Protein AF-A0A0D3JCF5-F1 (afdb_monomer)

Mean predicted aligned error: 10.72 Å

Sequence (135 aa):
MGGGGAAALLFKGLPAAAALPPPPSPPLLPDMVQLGCDFEVDTCVWTDPTPDGYSWTRTRGSTPTAYTGPSGDHTTGSGYYVYTEAEPWTFYRLKSPPFSLQQDATLSFFYHMYEGGSANSMGTLSVEAHEDGSG

Organism: Emiliania huxleyi (strain CCMP1516) (NCBI:txid280463)

Radius of gyration: 17.23 Å; Cα contacts (8 Å, |Δi|>4): 220; chains: 1; bounding box: 39×43×49 Å

Nearest PDB structures (foldseek):
  8h3u-assembly1_A  TM=7.959E-01  e=7.257E-01  Homo sapiens

pLDDT: mean 75.66, std 15.6, range [35.72, 92.94]

Secondary structure (DSSP, 8-state):
----EEEEEEE-PPP----PPPPPPPP--TT--------SSS-TT-B---TTS---EEEESS-SSTT-S-SS-TTTSSSEEEEEEE-TT-----BPPP---SS-----EEEEEE-SS-TT-----------S---

Structure (mmCIF, N/CA/C/O backbone):
data_AF-A0A0D3JCF5-F1
#
_entry.id   AF-A0A0D3JCF5-F1
#
loop_
_atom_site.group_PDB
_atom_site.id
_atom_site.type_symbol
_atom_site.label_atom_id
_atom_site.label_alt_id
_atom_site.label_comp_id
_atom_site.label_asym_id
_atom_site.label_entity_id
_atom_site.label_seq_id
_atom_site.pdbx_PDB_ins_code
_atom_site.Cartn_x
_atom_site.Cartn_y
_atom_site.Cartn_z
_atom_site.occupancy
_atom_site.B_iso_or_equiv
_atom_site.auth_seq_id
_atom_site.auth_comp_id
_atom_site.auth_asym_id
_atom_site.auth_atom_id
_atom_site.pdbx_PDB_model_num
ATOM 1 N N . MET A 1 1 ? 13.314 0.478 -22.802 1.00 40.00 1 MET A N 1
ATOM 2 C CA . MET A 1 1 ? 12.706 -0.271 -21.686 1.00 40.00 1 MET A CA 1
ATOM 3 C C . MET A 1 1 ? 12.707 0.677 -20.503 1.00 40.00 1 MET A C 1
ATOM 5 O O . MET A 1 1 ? 13.765 0.894 -19.932 1.00 40.00 1 MET A O 1
ATOM 9 N N . GLY A 1 2 ? 11.596 1.382 -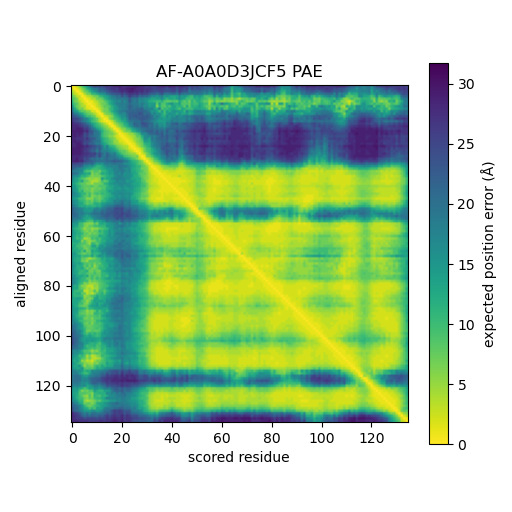20.277 1.00 43.19 2 GLY A N 1
ATOM 10 C CA . GLY A 1 2 ? 11.461 2.294 -19.139 1.00 43.19 2 GLY A CA 1
ATOM 11 C C . GLY A 1 2 ? 11.109 1.466 -17.913 1.00 43.19 2 GLY A C 1
ATOM 12 O O . GLY A 1 2 ? 10.095 0.778 -17.937 1.00 43.19 2 GLY A O 1
ATOM 13 N N . GLY A 1 3 ? 11.988 1.441 -16.916 1.00 46.78 3 GLY A N 1
ATOM 14 C CA . GLY A 1 3 ? 11.704 0.804 -15.635 1.00 46.78 3 GLY A CA 1
ATOM 15 C C . GLY A 1 3 ? 10.996 1.810 -14.741 1.00 46.78 3 GLY A C 1
ATOM 16 O O . GLY A 1 3 ? 11.632 2.774 -14.319 1.00 46.78 3 GLY A O 1
ATOM 17 N N . GLY A 1 4 ? 9.702 1.606 -14.494 1.00 54.84 4 GLY A N 1
ATOM 18 C CA . GLY A 1 4 ? 9.016 2.225 -13.359 1.00 54.84 4 GLY A CA 1
ATOM 19 C C . GLY A 1 4 ? 9.570 1.660 -12.049 1.00 54.84 4 GLY A C 1
ATOM 20 O O . GLY A 1 4 ? 10.225 0.621 -12.054 1.00 54.84 4 GLY A O 1
ATOM 21 N N . GLY A 1 5 ? 9.385 2.361 -10.935 1.00 59.47 5 GLY A N 1
ATOM 22 C CA . GLY A 1 5 ? 9.648 1.804 -9.602 1.00 59.47 5 GLY A CA 1
ATOM 23 C C . GLY A 1 5 ? 8.418 1.060 -9.076 1.00 59.47 5 GLY A C 1
ATOM 24 O O . GLY A 1 5 ? 7.354 1.200 -9.653 1.00 59.47 5 GLY A O 1
ATOM 25 N N . ALA A 1 6 ? 8.510 0.332 -7.962 1.00 63.53 6 ALA A N 1
ATOM 26 C CA . ALA A 1 6 ? 7.322 -0.194 -7.275 1.00 63.53 6 ALA A CA 1
ATOM 27 C C . ALA A 1 6 ? 7.319 0.179 -5.787 1.00 63.53 6 ALA A C 1
ATOM 29 O O . ALA A 1 6 ? 8.365 0.158 -5.124 1.00 63.53 6 ALA A O 1
ATOM 30 N N . ALA A 1 7 ? 6.132 0.496 -5.271 1.00 67.75 7 ALA A N 1
ATOM 31 C CA . ALA A 1 7 ? 5.879 0.768 -3.863 1.00 67.75 7 ALA A CA 1
ATOM 32 C C . ALA A 1 7 ? 4.931 -0.296 -3.301 1.00 67.75 7 ALA A C 1
ATOM 34 O O . ALA A 1 7 ? 3.888 -0.582 -3.882 1.00 67.75 7 ALA A O 1
ATOM 35 N N . ALA A 1 8 ? 5.288 -0.882 -2.163 1.00 60.53 8 ALA A N 1
ATOM 36 C CA . ALA A 1 8 ? 4.496 -1.886 -1.470 1.00 60.53 8 ALA A CA 1
ATOM 37 C C . ALA A 1 8 ? 4.191 -1.438 -0.040 1.00 60.53 8 ALA A C 1
ATOM 39 O O . ALA A 1 8 ? 5.077 -0.953 0.671 1.00 60.53 8 ALA A O 1
ATOM 40 N N . LEU A 1 9 ? 2.945 -1.648 0.386 1.00 66.44 9 LEU A N 1
ATOM 41 C CA . LEU A 1 9 ? 2.523 -1.550 1.779 1.00 66.44 9 LEU A CA 1
ATOM 42 C C . LEU A 1 9 ? 2.361 -2.960 2.337 1.00 66.44 9 LEU A C 1
ATOM 44 O O . LEU A 1 9 ? 1.763 -3.846 1.729 1.00 66.44 9 LEU A O 1
ATOM 48 N N . LEU A 1 10 ? 2.917 -3.158 3.517 1.00 60.88 10 LEU A N 1
ATOM 49 C CA . LEU A 1 10 ? 3.099 -4.448 4.159 1.00 60.88 10 LEU A CA 1
ATOM 50 C C . LEU A 1 10 ? 2.557 -4.299 5.576 1.00 60.88 10 LEU A C 1
ATOM 52 O O . LEU A 1 10 ? 3.269 -3.923 6.499 1.00 60.88 10 LEU A O 1
ATOM 56 N N . PHE A 1 11 ? 1.265 -4.497 5.775 1.00 59.84 11 PHE A N 1
ATOM 57 C CA . PHE A 1 11 ? 0.683 -4.268 7.090 1.00 59.84 11 PHE A CA 1
ATOM 58 C C . PHE A 1 11 ? 1.089 -5.389 8.054 1.00 59.84 11 PHE A C 1
ATOM 60 O O . PHE A 1 11 ? 1.262 -6.547 7.671 1.00 59.84 11 PHE A O 1
ATOM 67 N N . LYS A 1 12 ? 1.306 -5.031 9.325 1.00 46.66 12 LYS A N 1
ATOM 68 C CA . LYS A 1 12 ? 1.562 -6.027 10.365 1.00 46.66 12 LYS A CA 1
ATOM 69 C C . LYS A 1 12 ? 0.270 -6.794 10.614 1.00 46.66 12 LYS A C 1
ATOM 71 O O . LYS A 1 12 ? -0.627 -6.287 11.286 1.00 46.66 12 LYS A O 1
ATOM 76 N N . GLY A 1 13 ? 0.221 -8.034 10.142 1.00 42.22 13 GLY A N 1
ATOM 77 C CA . GLY A 1 13 ? -0.626 -9.038 10.763 1.00 42.22 13 GLY A CA 1
ATOM 78 C C . GLY A 1 13 ? -0.288 -9.111 12.243 1.00 42.22 13 GLY A C 1
ATOM 79 O O . GLY A 1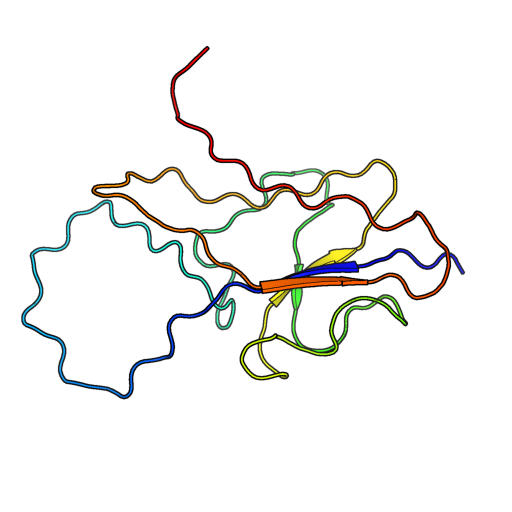 13 ? 0.885 -9.229 12.614 1.00 42.22 13 GLY A O 1
ATOM 80 N N . LEU A 1 14 ? -1.299 -9.017 13.105 1.00 48.97 14 LEU A N 1
ATOM 81 C CA . LEU A 1 14 ? -1.134 -9.516 14.466 1.00 48.97 14 LEU A CA 1
ATOM 82 C C . LEU A 1 14 ? -0.675 -10.974 14.325 1.00 48.97 14 LEU A C 1
ATOM 84 O O . LEU A 1 14 ? -1.283 -11.700 13.535 1.00 48.97 14 LEU A O 1
ATOM 88 N N . PRO A 1 15 ? 0.399 -11.408 15.012 1.00 43.66 15 PRO A N 1
ATOM 89 C CA . PRO A 1 15 ? 0.820 -12.797 14.928 1.00 43.66 15 PRO A CA 1
ATOM 90 C C . PRO A 1 15 ? -0.397 -13.656 15.246 1.00 43.66 15 PRO A C 1
ATOM 92 O O . PRO A 1 15 ? -1.069 -13.395 16.247 1.00 43.66 15 PRO A O 1
ATOM 95 N N . ALA A 1 16 ? -0.694 -14.634 14.386 1.00 45.62 16 ALA A N 1
ATOM 96 C CA . ALA A 1 16 ? -1.714 -15.629 14.663 1.00 45.62 16 ALA A CA 1
ATOM 97 C C . ALA A 1 16 ? -1.370 -16.239 16.023 1.00 45.62 16 ALA A C 1
ATOM 99 O O . ALA A 1 16 ? -0.415 -17.009 16.151 1.00 45.62 16 ALA A O 1
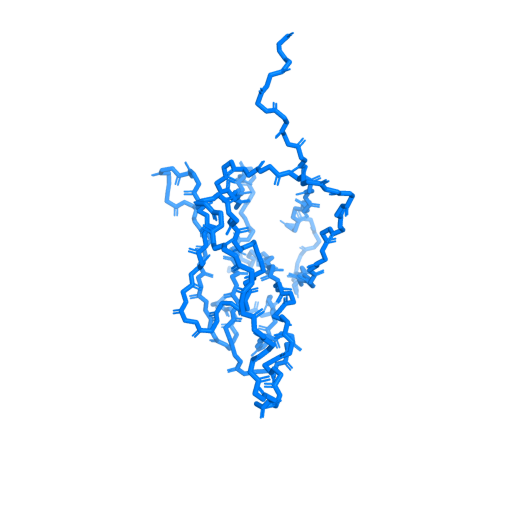ATOM 100 N N . ALA A 1 17 ? -2.065 -15.787 17.068 1.00 50.25 17 ALA A N 1
ATOM 101 C CA . ALA A 1 17 ? -1.788 -16.218 18.417 1.00 50.25 17 ALA A CA 1
ATOM 102 C C . ALA A 1 17 ? -1.984 -17.732 18.425 1.00 50.25 17 ALA A C 1
ATOM 104 O O . ALA A 1 17 ? -3.053 -18.222 18.056 1.00 50.25 17 ALA A O 1
ATOM 105 N N . ALA A 1 18 ? -0.936 -18.469 18.801 1.00 52.56 18 ALA A N 1
ATOM 106 C CA . ALA A 1 18 ? -1.055 -19.884 19.103 1.00 52.56 18 ALA A CA 1
ATOM 107 C C . ALA A 1 18 ? -2.283 -20.059 20.006 1.00 52.56 18 ALA A C 1
ATOM 109 O O . ALA A 1 18 ? -2.387 -19.382 21.029 1.00 52.56 18 ALA A O 1
ATOM 110 N N . ALA A 1 19 ? -3.234 -20.877 19.553 1.00 51.66 19 ALA A N 1
ATOM 111 C CA . ALA A 1 19 ? -4.600 -20.936 20.053 1.00 51.66 19 ALA A CA 1
ATOM 112 C C . ALA A 1 19 ? -4.665 -21.126 21.579 1.00 51.66 19 ALA A C 1
ATOM 114 O O . ALA A 1 19 ? -4.638 -22.246 22.087 1.00 51.66 19 ALA A O 1
ATOM 115 N N . LEU A 1 20 ? -4.770 -20.019 22.314 1.00 50.81 20 LEU A N 1
ATOM 116 C CA . LEU A 1 20 ? -5.288 -20.010 23.674 1.00 50.81 20 LEU A CA 1
ATOM 117 C C . LEU A 1 20 ? -6.821 -20.034 23.590 1.00 50.81 20 LEU A C 1
ATOM 119 O O . LEU A 1 20 ? -7.383 -19.471 22.645 1.00 50.81 20 LEU A O 1
ATOM 123 N N . PRO A 1 21 ? -7.520 -20.672 24.547 1.00 55.50 21 PRO A N 1
ATOM 124 C CA . PRO A 1 21 ? -8.972 -20.570 24.611 1.00 55.50 21 PRO A CA 1
ATOM 125 C C . PRO A 1 21 ? -9.360 -19.085 24.695 1.00 55.50 21 PRO A C 1
ATOM 127 O O . PRO A 1 21 ? -8.741 -18.348 25.471 1.00 55.50 21 PRO A O 1
ATOM 130 N N . PRO A 1 22 ? -10.336 -18.619 23.896 1.00 52.97 22 PRO A N 1
ATOM 131 C CA . PRO A 1 22 ? -10.716 -17.217 23.907 1.00 52.97 22 PRO A CA 1
ATOM 132 C C . PRO A 1 22 ? -11.195 -16.830 25.316 1.00 52.97 22 PRO A C 1
ATOM 134 O O . PRO A 1 22 ? -11.928 -17.607 25.941 1.00 52.97 22 PRO A O 1
ATOM 137 N N . PRO A 1 23 ? -10.806 -15.655 25.846 1.00 64.25 23 PRO A N 1
ATOM 138 C CA . PRO A 1 23 ? -11.438 -15.123 27.048 1.00 64.25 23 PRO A CA 1
ATOM 139 C C . PRO A 1 23 ? -12.957 -14.998 26.822 1.00 64.25 23 PRO A C 1
ATOM 141 O O . PRO A 1 23 ? -13.388 -14.851 25.672 1.00 64.25 23 PRO A O 1
ATOM 144 N N . PRO A 1 24 ? -13.786 -15.055 27.885 1.00 61.16 24 PRO A N 1
ATOM 145 C CA . PRO A 1 24 ? -15.229 -14.879 27.752 1.00 61.16 24 PRO A CA 1
ATOM 146 C C . PRO A 1 24 ? -15.511 -13.558 27.032 1.00 61.16 24 PRO A C 1
ATOM 148 O O . PRO A 1 24 ? -15.070 -12.494 27.465 1.00 61.16 24 PRO A O 1
ATOM 151 N N . SER A 1 25 ? -16.182 -13.656 25.887 1.00 57.16 25 SER A N 1
ATOM 152 C CA . SER A 1 25 ? -16.350 -12.551 24.951 1.00 57.16 25 SER A CA 1
ATOM 153 C C . SER A 1 25 ? -17.178 -11.425 25.583 1.00 57.16 25 SER A C 1
ATOM 155 O O . SER A 1 25 ? -18.303 -11.683 26.022 1.00 57.16 25 SER A O 1
ATOM 157 N N . PRO A 1 26 ? -16.680 -10.174 25.612 1.00 63.09 26 PRO A N 1
ATOM 158 C CA . PRO A 1 26 ? -17.540 -9.010 25.789 1.00 63.09 26 PRO A CA 1
ATOM 159 C C . PRO A 1 26 ? -18.603 -8.977 24.674 1.00 63.09 26 PRO A C 1
ATOM 161 O O . PRO A 1 26 ? -18.354 -9.511 23.588 1.00 63.09 26 PRO A O 1
ATOM 164 N N . PRO A 1 27 ? -19.781 -8.367 24.899 1.00 56.75 27 PRO A N 1
ATOM 165 C CA . PRO A 1 27 ? -20.789 -8.222 23.853 1.00 56.75 27 PRO A CA 1
ATOM 166 C C . PRO A 1 27 ? -20.186 -7.513 22.633 1.00 56.75 27 PRO A C 1
ATOM 168 O O . PRO A 1 27 ? -19.570 -6.456 22.764 1.00 56.75 27 PRO A O 1
ATOM 171 N N . LEU A 1 28 ? -20.347 -8.122 21.456 1.00 57.91 28 LEU A N 1
ATOM 172 C CA . LEU A 1 28 ? -19.861 -7.584 20.189 1.00 57.91 28 LEU A CA 1
ATOM 173 C C . LEU A 1 28 ? -20.619 -6.287 19.887 1.00 57.91 28 LEU A C 1
ATOM 175 O O . LEU A 1 28 ? -21.807 -6.316 19.562 1.00 57.91 28 LEU A O 1
ATOM 179 N N . LEU A 1 29 ? -19.942 -5.148 20.035 1.00 56.00 29 LEU A N 1
ATOM 180 C CA . LEU A 1 29 ? -20.453 -3.872 19.547 1.00 56.00 29 LEU A CA 1
ATOM 181 C C . LEU A 1 29 ? -20.386 -3.876 18.009 1.00 56.00 29 LEU A C 1
ATOM 183 O O . LEU A 1 29 ? -19.380 -4.326 17.457 1.00 56.00 29 LEU A O 1
ATOM 187 N N . PRO A 1 30 ? -21.421 -3.382 17.311 1.00 56.69 30 PRO A N 1
ATOM 188 C CA . PRO A 1 30 ? -21.552 -3.524 15.860 1.00 56.69 30 PRO A CA 1
ATOM 189 C C . PRO A 1 30 ? -20.529 -2.743 15.007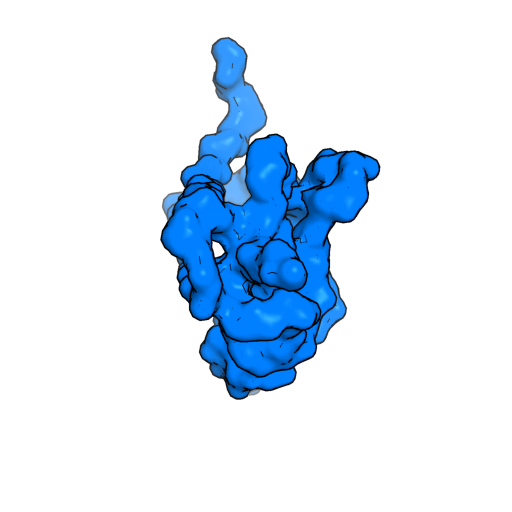 1.00 56.69 30 PRO A C 1
ATOM 191 O O . PRO A 1 30 ? -20.503 -2.962 13.803 1.00 56.69 30 PRO A O 1
ATOM 194 N N . ASP A 1 31 ? -19.650 -1.919 15.596 1.00 56.72 31 ASP A N 1
ATOM 195 C CA . ASP A 1 31 ? -18.788 -0.981 14.845 1.00 56.72 31 ASP A CA 1
ATOM 196 C C . ASP A 1 31 ? -17.270 -1.173 15.035 1.00 56.72 31 ASP A C 1
ATOM 198 O O . ASP A 1 31 ? -16.475 -0.298 14.683 1.00 56.72 31 ASP A O 1
ATOM 202 N N . MET A 1 32 ? -16.810 -2.304 15.580 1.00 58.84 32 MET A N 1
ATOM 203 C CA . MET A 1 32 ? -15.367 -2.576 15.644 1.00 58.84 32 MET A CA 1
ATOM 204 C C . MET A 1 32 ? -14.838 -3.026 14.277 1.00 58.84 32 MET A C 1
ATOM 206 O O . MET A 1 32 ? -14.704 -4.217 14.002 1.00 58.84 32 MET A O 1
ATOM 210 N N . VAL A 1 33 ? -14.525 -2.064 13.407 1.00 71.44 33 VAL A N 1
ATOM 211 C CA . VAL A 1 33 ? -13.798 -2.330 12.162 1.00 71.44 33 VAL A CA 1
ATOM 212 C C . VAL A 1 33 ? -12.381 -2.795 12.507 1.00 71.44 33 VAL A C 1
ATOM 214 O O . VAL A 1 33 ? -11.571 -2.033 13.037 1.00 71.44 33 VAL A O 1
ATOM 217 N N . GLN A 1 34 ? -12.057 -4.045 12.175 1.00 80.69 34 GLN A N 1
ATOM 218 C CA . GLN A 1 34 ? -10.694 -4.554 12.287 1.00 80.69 34 GLN A CA 1
ATOM 219 C C . GLN A 1 34 ? -9.841 -3.988 11.142 1.00 80.69 34 GLN A C 1
ATOM 221 O O . GLN A 1 34 ? -9.923 -4.441 10.004 1.00 80.69 34 GLN A O 1
ATOM 226 N N . LEU A 1 35 ? -9.017 -2.984 11.452 1.00 86.00 35 LEU A N 1
ATOM 227 C CA . LEU A 1 35 ? -8.134 -2.327 10.476 1.00 86.00 35 LEU A CA 1
ATOM 228 C C . LEU A 1 35 ? -6.838 -3.102 10.203 1.00 86.00 35 LEU A C 1
ATOM 230 O O . LEU A 1 35 ? -6.194 -2.891 9.174 1.00 86.00 35 LEU A O 1
ATOM 234 N N . GLY A 1 36 ? -6.437 -3.985 11.123 1.00 88.31 36 GLY A N 1
ATOM 235 C CA . GLY A 1 36 ? -5.268 -4.841 10.938 1.00 88.31 36 GLY A CA 1
ATOM 236 C C . GLY A 1 36 ? -5.499 -5.819 9.790 1.00 88.31 36 GLY A C 1
ATOM 237 O O . GLY A 1 36 ? -6.498 -6.533 9.791 1.00 88.31 36 GL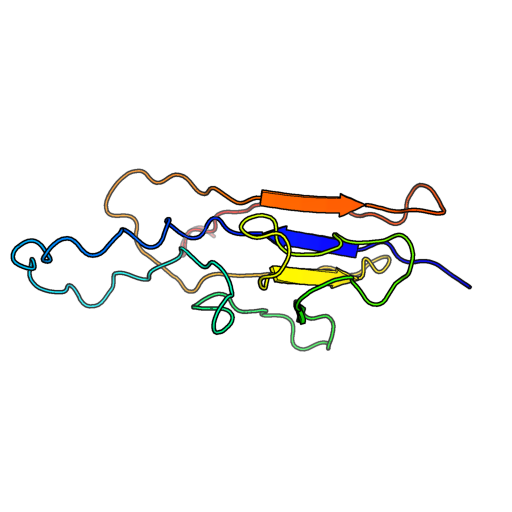Y A O 1
ATOM 238 N N . CYS A 1 37 ? -4.573 -5.848 8.838 1.00 88.06 37 CYS A N 1
ATOM 239 C CA . CYS A 1 37 ? -4.645 -6.698 7.659 1.00 88.06 37 CYS A CA 1
ATOM 240 C C . CYS A 1 37 ? -3.255 -7.265 7.374 1.00 88.06 37 CYS A C 1
ATOM 242 O O . CYS A 1 37 ? -2.288 -6.518 7.381 1.00 88.06 37 CYS A O 1
ATOM 244 N N . ASP A 1 38 ? -3.133 -8.568 7.157 1.00 88.75 38 ASP A N 1
ATOM 245 C CA . ASP A 1 38 ? -1.892 -9.203 6.686 1.00 88.75 38 ASP A CA 1
ATOM 246 C C . ASP A 1 38 ? -1.934 -9.525 5.190 1.00 88.75 38 ASP A C 1
ATOM 248 O O . ASP A 1 38 ? -0.938 -9.945 4.616 1.00 88.75 38 ASP A O 1
ATOM 252 N N . PHE A 1 39 ? -3.086 -9.293 4.561 1.00 91.25 39 PHE A N 1
ATOM 253 C CA . PHE A 1 39 ? -3.391 -9.624 3.180 1.00 91.25 39 PHE A CA 1
ATOM 254 C C . PHE A 1 39 ? -3.327 -11.112 2.841 1.00 91.25 39 PHE A C 1
ATOM 256 O O . PHE A 1 39 ? -3.309 -11.437 1.662 1.00 91.25 39 PHE A O 1
ATOM 263 N N . GLU A 1 40 ? -3.339 -12.055 3.782 1.00 91.38 40 GLU A N 1
ATOM 264 C CA . GLU A 1 40 ? -3.201 -13.482 3.436 1.00 91.38 40 GLU A CA 1
ATOM 265 C C . GLU A 1 40 ? -4.450 -14.072 2.765 1.00 91.38 40 GLU A C 1
ATOM 267 O O . GLU A 1 40 ? -4.354 -15.022 1.983 1.00 91.38 40 GLU A O 1
ATOM 272 N N . VAL A 1 41 ? -5.615 -13.457 2.979 1.00 91.00 41 VAL A N 1
ATOM 273 C CA . VAL A 1 41 ? -6.894 -13.885 2.386 1.00 91.00 41 VAL A CA 1
ATOM 274 C C . VAL A 1 41 ? -7.353 -12.922 1.289 1.00 91.00 41 VAL A C 1
ATOM 276 O O . VAL A 1 41 ? -7.548 -13.335 0.146 1.00 91.00 41 VAL A O 1
ATOM 279 N N . ASP A 1 42 ? -7.480 -11.637 1.613 1.00 90.38 42 ASP A N 1
ATOM 280 C CA . ASP A 1 42 ? -7.996 -10.580 0.737 1.00 90.38 42 ASP A CA 1
ATOM 281 C C . ASP A 1 4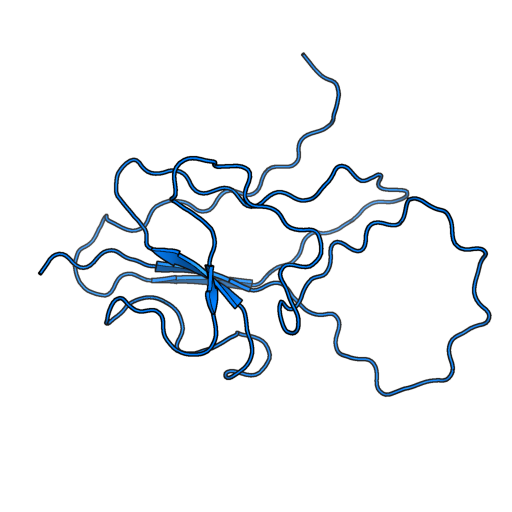2 ? -7.401 -9.208 1.128 1.00 90.38 42 ASP A C 1
ATOM 283 O O . ASP A 1 42 ? -6.317 -9.146 1.704 1.00 90.38 42 ASP A O 1
ATOM 287 N N . THR A 1 43 ? -8.050 -8.096 0.768 1.00 90.06 43 THR A N 1
ATOM 288 C CA . THR A 1 43 ? -7.643 -6.737 1.179 1.00 90.06 43 THR A CA 1
ATOM 289 C C . THR A 1 43 ? -8.277 -6.289 2.502 1.00 90.06 43 THR A C 1
ATOM 291 O O . THR A 1 43 ? -8.175 -5.120 2.882 1.00 90.06 43 THR A O 1
ATOM 294 N N . CYS A 1 44 ? -8.908 -7.209 3.233 1.00 91.75 44 CYS A N 1
ATOM 295 C CA . CYS A 1 44 ? -9.666 -6.961 4.448 1.00 91.75 44 CYS A CA 1
ATOM 296 C C . CYS A 1 44 ? -10.737 -5.883 4.216 1.00 91.75 44 CYS A C 1
ATOM 298 O O . CYS A 1 44 ? -11.629 -6.039 3.384 1.00 91.75 44 CYS A O 1
ATOM 300 N N . VAL A 1 45 ? -10.641 -4.764 4.936 1.00 90.50 45 VAL A N 1
ATOM 301 C CA . VAL A 1 45 ? -11.529 -3.605 4.779 1.00 90.50 45 VAL A CA 1
ATOM 302 C C . VAL A 1 45 ? -10.919 -2.496 3.922 1.00 90.50 45 VAL A C 1
ATOM 304 O O . VAL A 1 45 ? -11.571 -1.491 3.659 1.00 90.50 45 VAL A O 1
ATOM 307 N N . TRP A 1 46 ? -9.663 -2.639 3.502 1.00 90.50 46 TRP A N 1
ATOM 308 C CA . TRP A 1 46 ? -8.971 -1.604 2.748 1.00 90.50 46 TRP A CA 1
ATOM 309 C C . TRP A 1 46 ? -9.452 -1.596 1.302 1.00 90.50 46 TRP A C 1
ATOM 311 O O . TRP A 1 46 ? -9.511 -2.632 0.636 1.00 90.50 46 TRP A O 1
ATOM 321 N N . THR A 1 47 ? -9.793 -0.403 0.826 1.00 89.00 47 THR A N 1
ATOM 322 C CA . THR A 1 47 ? -10.348 -0.183 -0.508 1.00 89.00 47 THR A CA 1
ATOM 323 C C . THR A 1 47 ? -9.522 0.832 -1.272 1.00 89.00 47 THR A C 1
ATOM 325 O O . THR A 1 47 ? -8.999 1.794 -0.706 1.00 89.00 47 THR A O 1
ATOM 328 N N . ASP A 1 48 ? -9.410 0.604 -2.572 1.00 85.75 48 ASP A N 1
ATOM 329 C CA . ASP A 1 48 ? -8.866 1.567 -3.511 1.00 85.75 48 ASP A CA 1
ATOM 330 C C . ASP A 1 48 ? -10.031 2.400 -4.070 1.00 85.75 48 ASP A C 1
ATOM 332 O O . ASP A 1 48 ? -10.907 1.844 -4.739 1.00 85.75 48 ASP A O 1
ATOM 336 N N . PRO A 1 49 ? -10.117 3.704 -3.758 1.00 75.56 49 PRO A N 1
ATOM 337 C CA . PRO A 1 49 ? -11.231 4.530 -4.194 1.00 75.56 49 PRO A CA 1
ATOM 338 C C . PRO A 1 49 ? -11.088 5.025 -5.642 1.00 75.56 49 PRO A C 1
ATOM 340 O O . PRO A 1 49 ? -11.987 5.728 -6.099 1.00 75.56 49 PRO A O 1
ATOM 343 N N . THR A 1 50 ? -9.983 4.737 -6.342 1.00 69.19 50 THR A N 1
ATOM 344 C CA . THR A 1 50 ? -9.699 5.283 -7.679 1.00 69.19 50 THR A CA 1
ATOM 345 C C . THR A 1 50 ? -10.358 4.436 -8.788 1.00 69.19 50 THR A C 1
ATOM 347 O O . THR A 1 50 ? -9.964 3.288 -9.000 1.00 69.19 50 THR A O 1
ATOM 350 N N . PRO A 1 51 ? -11.371 4.957 -9.517 1.00 58.06 51 PRO A N 1
ATOM 351 C CA . PRO A 1 51 ? -12.057 4.233 -10.599 1.00 58.06 51 PRO A CA 1
ATOM 352 C C . PRO A 1 51 ? -11.248 4.120 -11.909 1.00 58.06 51 PRO A C 1
ATOM 354 O O . PRO A 1 51 ? -11.695 3.476 -12.856 1.00 58.06 51 PRO A O 1
ATOM 357 N N . ASP A 1 52 ? -10.085 4.763 -11.988 1.00 61.69 52 ASP A N 1
ATOM 358 C CA . ASP A 1 52 ? -9.333 5.077 -13.208 1.00 61.69 52 ASP A CA 1
ATOM 359 C C . ASP A 1 52 ? -8.311 3.998 -13.631 1.00 61.69 52 ASP A C 1
ATOM 361 O O . ASP A 1 52 ? -7.552 4.189 -14.580 1.00 61.69 52 ASP A O 1
ATOM 365 N N . GLY A 1 53 ? -8.331 2.826 -12.986 1.00 59.31 53 GLY A N 1
ATOM 366 C CA . GLY A 1 53 ? -7.554 1.638 -13.381 1.00 59.31 53 GLY A CA 1
ATOM 367 C C . GLY A 1 53 ? -6.137 1.558 -12.804 1.00 59.31 53 GLY A C 1
ATOM 368 O O . GLY A 1 53 ? -5.464 0.542 -12.967 1.00 59.31 53 GLY A O 1
ATOM 369 N N . TYR A 1 54 ? -5.704 2.593 -12.090 1.00 65.62 54 TYR A N 1
ATOM 370 C CA . TYR A 1 54 ? -4.478 2.604 -11.300 1.00 65.62 54 TYR A CA 1
ATOM 371 C C . TYR A 1 54 ? -4.801 2.130 -9.889 1.00 65.62 54 TYR A C 1
ATOM 373 O O . TYR A 1 54 ? -5.189 2.931 -9.043 1.00 65.62 54 TYR A O 1
ATOM 381 N N . SER A 1 55 ? -4.693 0.817 -9.662 1.00 79.25 55 SER A N 1
ATOM 382 C CA . SER A 1 55 ? -5.147 0.203 -8.413 1.00 79.25 55 SER A CA 1
ATOM 383 C C . SER A 1 55 ? -4.053 -0.512 -7.626 1.00 79.25 55 SER A C 1
ATOM 385 O O . SER A 1 55 ? -3.147 -1.128 -8.196 1.00 79.25 55 SER A O 1
ATOM 387 N N . TRP A 1 56 ? -4.184 -0.497 -6.299 1.00 88.25 56 TRP A N 1
ATOM 388 C CA . TRP A 1 56 ? -3.436 -1.385 -5.412 1.00 88.25 56 TRP A CA 1
ATOM 389 C C . TRP A 1 56 ? -3.708 -2.839 -5.780 1.00 88.25 56 TRP A C 1
ATOM 391 O O . TRP A 1 56 ? -4.843 -3.314 -5.766 1.00 88.25 56 TRP A O 1
ATOM 401 N N . THR A 1 57 ? -2.641 -3.562 -6.095 1.00 89.50 57 THR A N 1
ATOM 402 C CA . THR A 1 57 ? -2.714 -4.965 -6.487 1.00 89.50 57 THR A CA 1
ATOM 403 C C . THR A 1 57 ? -2.207 -5.833 -5.352 1.00 89.50 57 THR A C 1
ATOM 405 O O . THR A 1 57 ? -1.102 -5.639 -4.850 1.00 89.50 57 THR A O 1
ATOM 408 N N . ARG A 1 58 ? -3.009 -6.820 -4.951 1.00 92.06 58 ARG A N 1
ATOM 409 C CA . ARG A 1 58 ? -2.588 -7.857 -4.010 1.00 92.06 58 ARG A CA 1
ATOM 410 C C . ARG A 1 58 ? -1.788 -8.920 -4.754 1.00 92.06 58 ARG A C 1
ATOM 412 O O . ARG A 1 58 ? -2.292 -9.524 -5.698 1.00 92.06 58 ARG A O 1
ATOM 419 N N . THR A 1 59 ? -0.564 -9.175 -4.314 1.00 91.50 59 THR A N 1
ATOM 420 C CA . THR A 1 59 ? 0.339 -10.130 -4.960 1.00 91.50 59 THR A CA 1
ATOM 421 C C . THR A 1 59 ? 1.134 -10.941 -3.946 1.00 91.50 59 THR A C 1
ATOM 423 O O . THR A 1 59 ? 1.111 -10.668 -2.748 1.00 91.50 59 THR A O 1
ATOM 426 N N . ARG A 1 60 ? 1.836 -11.951 -4.455 1.00 92.00 60 ARG A N 1
ATOM 427 C CA . ARG A 1 60 ? 2.773 -12.810 -3.739 1.00 92.00 60 ARG A CA 1
ATOM 428 C C . ARG A 1 60 ? 4.028 -12.964 -4.594 1.00 92.00 60 ARG A C 1
ATOM 430 O O . ARG A 1 60 ? 3.924 -13.195 -5.796 1.00 92.00 60 ARG A O 1
ATOM 437 N N . GLY A 1 61 ? 5.202 -12.926 -3.968 1.00 89.00 61 GLY A N 1
ATOM 438 C CA . GLY A 1 61 ? 6.483 -13.014 -4.676 1.00 89.00 61 GLY A CA 1
ATOM 439 C C . GLY A 1 61 ? 6.937 -11.663 -5.236 1.00 89.00 61 GLY A C 1
ATOM 440 O O . GLY A 1 61 ? 6.578 -10.622 -4.694 1.00 89.00 61 GLY A O 1
ATOM 441 N N . SER A 1 62 ? 7.740 -11.671 -6.299 1.00 89.19 62 SER A N 1
ATOM 442 C CA . SER A 1 62 ? 8.261 -10.448 -6.927 1.00 89.19 62 SER A CA 1
ATOM 443 C C . SER A 1 62 ? 7.198 -9.651 -7.686 1.00 89.19 62 SER A C 1
ATOM 445 O O . SER A 1 62 ? 6.265 -10.225 -8.251 1.00 89.19 62 SER A O 1
ATOM 447 N N . THR A 1 63 ? 7.376 -8.330 -7.751 1.00 88.31 63 THR A N 1
ATOM 448 C CA . THR A 1 63 ? 6.589 -7.455 -8.630 1.00 88.31 63 THR A CA 1
ATOM 449 C C . THR A 1 63 ? 6.928 -7.699 -10.112 1.00 88.31 63 THR A C 1
ATOM 451 O O . THR A 1 63 ? 8.016 -8.198 -10.425 1.00 88.31 63 THR A O 1
ATOM 454 N N . PRO A 1 64 ? 6.012 -7.383 -11.051 1.00 85.88 64 PRO A N 1
ATOM 455 C CA . PRO A 1 64 ? 6.236 -7.581 -12.484 1.00 85.88 64 PRO A CA 1
ATOM 456 C C . PRO A 1 64 ? 7.432 -6.808 -13.048 1.00 85.88 64 PRO A C 1
ATOM 458 O O . PRO A 1 64 ? 8.128 -7.322 -13.930 1.00 85.88 64 PRO A O 1
ATOM 461 N N . THR A 1 65 ? 7.685 -5.586 -12.566 1.00 82.50 65 THR A N 1
ATOM 462 C CA . THR A 1 65 ? 8.807 -4.782 -13.056 1.00 82.50 65 THR A CA 1
ATOM 463 C C . THR A 1 65 ? 10.122 -5.263 -12.446 1.00 82.50 65 THR A C 1
ATOM 465 O O . THR A 1 65 ? 10.323 -5.245 -11.231 1.00 82.50 65 THR A O 1
ATOM 468 N N . ALA A 1 66 ? 11.057 -5.687 -13.298 1.00 80.88 66 ALA A N 1
ATOM 469 C CA . ALA A 1 66 ? 12.365 -6.157 -12.855 1.00 80.88 66 ALA A CA 1
ATOM 470 C C . ALA A 1 66 ? 13.123 -5.076 -12.068 1.00 80.88 66 ALA A C 1
ATOM 472 O O . ALA A 1 66 ? 13.069 -3.895 -12.408 1.00 80.88 66 ALA A O 1
ATOM 473 N N . TYR A 1 67 ? 13.885 -5.503 -11.057 1.00 77.94 67 TYR A N 1
ATOM 474 C CA . TYR A 1 67 ? 14.650 -4.613 -10.173 1.00 77.94 67 TYR A CA 1
ATOM 475 C C . TYR A 1 67 ? 13.779 -3.595 -9.415 1.00 77.94 67 TYR A C 1
ATOM 477 O O . TYR A 1 67 ? 14.238 -2.503 -9.081 1.00 77.94 67 TYR A O 1
ATOM 485 N N . THR A 1 68 ? 12.528 -3.957 -9.130 1.00 81.00 68 THR A N 1
ATOM 486 C CA . THR A 1 68 ? 11.605 -3.193 -8.283 1.00 81.00 68 THR A CA 1
ATOM 487 C C . THR A 1 68 ? 10.979 -4.099 -7.232 1.00 81.00 68 THR A C 1
ATOM 489 O O . THR A 1 68 ? 11.104 -5.322 -7.321 1.00 81.00 68 THR A O 1
ATOM 492 N N . GLY A 1 69 ? 10.296 -3.480 -6.262 1.00 81.62 69 GLY A N 1
ATOM 493 C CA . GLY A 1 69 ? 9.461 -4.184 -5.291 1.00 81.62 69 GLY A CA 1
ATOM 494 C C . GLY A 1 69 ? 10.234 -5.164 -4.401 1.00 81.62 69 GLY A C 1
ATOM 495 O O . GLY A 1 69 ? 11.452 -5.313 -4.522 1.00 81.62 69 GLY A O 1
ATOM 496 N N . PRO A 1 70 ? 9.560 -5.803 -3.437 1.00 88.56 70 PRO A N 1
ATOM 497 C CA . PRO A 1 70 ? 10.173 -6.868 -2.662 1.00 88.56 70 PRO A CA 1
ATOM 498 C C . PRO A 1 70 ? 10.081 -8.210 -3.410 1.00 88.56 70 PRO A C 1
ATOM 500 O O . PRO A 1 70 ? 9.267 -8.392 -4.313 1.00 88.56 70 PRO A O 1
ATOM 503 N N . SER A 1 71 ? 10.888 -9.196 -3.006 1.00 87.38 71 SER A N 1
ATOM 504 C CA . SER A 1 71 ? 10.767 -10.578 -3.502 1.00 87.38 71 SER A CA 1
ATOM 505 C C . SER A 1 71 ? 9.637 -11.376 -2.839 1.00 87.38 71 SER A C 1
ATOM 507 O O . SER A 1 71 ? 9.380 -12.511 -3.234 1.00 87.38 71 SER A O 1
ATOM 509 N N . GLY A 1 72 ? 8.979 -10.807 -1.829 1.00 86.94 72 GLY A N 1
ATOM 510 C CA . GLY A 1 72 ? 7.898 -11.418 -1.062 1.00 86.94 72 GLY A CA 1
ATOM 511 C C . GLY A 1 72 ? 7.413 -10.489 0.052 1.00 86.94 72 GLY A C 1
ATOM 512 O O . GLY A 1 72 ? 7.917 -9.375 0.198 1.00 86.94 72 GLY A O 1
ATOM 513 N N . ASP A 1 73 ? 6.434 -10.937 0.836 1.00 85.06 73 ASP A N 1
ATOM 514 C CA . ASP A 1 73 ? 5.946 -10.170 1.984 1.00 85.06 73 ASP A CA 1
ATOM 515 C C . ASP A 1 73 ? 7.010 -10.042 3.093 1.00 85.06 73 ASP A C 1
ATOM 517 O O . ASP A 1 73 ? 7.983 -10.792 3.159 1.00 85.06 73 ASP A O 1
ATOM 521 N N . HIS A 1 74 ? 6.806 -9.102 4.013 1.00 83.88 74 HIS A N 1
ATOM 522 C CA . HIS A 1 74 ? 7.732 -8.860 5.118 1.00 83.88 74 HIS A CA 1
ATOM 523 C C . HIS A 1 74 ? 7.614 -9.916 6.228 1.00 83.88 74 HIS A C 1
ATOM 525 O O . HIS A 1 74 ? 8.590 -10.196 6.921 1.00 83.88 74 HIS A O 1
ATOM 531 N N . THR A 1 75 ? 6.419 -10.465 6.456 1.00 80.62 75 THR A N 1
ATOM 532 C CA . THR A 1 75 ? 6.127 -11.316 7.618 1.00 80.62 75 THR A CA 1
ATOM 533 C C . THR A 1 75 ? 6.706 -12.712 7.438 1.00 80.62 75 THR A C 1
ATOM 535 O O . THR A 1 75 ? 7.328 -13.239 8.359 1.00 80.62 75 THR A O 1
ATOM 538 N N . THR A 1 76 ? 6.523 -13.309 6.259 1.00 85.62 76 THR A N 1
ATOM 539 C CA . THR A 1 76 ? 6.955 -14.688 5.985 1.00 85.62 76 THR A CA 1
ATOM 540 C C . THR A 1 76 ? 7.993 -14.802 4.868 1.00 85.62 76 THR A C 1
ATOM 542 O O . THR A 1 76 ? 8.600 -15.861 4.710 1.00 85.62 76 THR A O 1
ATOM 545 N N . GLY A 1 77 ? 8.200 -13.745 4.076 1.00 87.06 77 GLY A N 1
ATOM 546 C CA . GLY A 1 77 ? 9.013 -13.767 2.856 1.00 87.06 77 GLY A CA 1
ATOM 547 C C . GLY A 1 77 ? 8.325 -14.445 1.667 1.00 87.06 77 GLY A C 1
ATOM 548 O O . GLY A 1 77 ? 8.890 -14.497 0.576 1.00 87.06 77 GLY A O 1
ATOM 549 N N . SER A 1 78 ? 7.127 -14.997 1.859 1.00 88.62 78 SER A N 1
ATOM 550 C CA . SER A 1 78 ? 6.420 -15.807 0.867 1.00 88.62 78 SER A CA 1
ATOM 551 C C . SER A 1 78 ? 4.898 -15.694 0.941 1.00 88.62 78 SER A C 1
ATOM 553 O O . SER A 1 78 ? 4.219 -16.474 0.289 1.00 88.62 78 SER A O 1
ATOM 555 N N . GLY A 1 79 ? 4.366 -14.771 1.723 1.00 89.06 79 GLY A N 1
ATOM 556 C CA . GLY A 1 79 ? 2.960 -14.430 1.871 1.00 89.06 79 GLY A CA 1
ATOM 557 C C . GLY A 1 79 ? 2.555 -13.325 0.905 1.00 89.06 79 GLY A C 1
ATOM 558 O O . GLY A 1 79 ? 3.244 -13.052 -0.089 1.00 89.06 79 GLY A O 1
ATOM 559 N N . TYR A 1 80 ? 1.424 -12.703 1.192 1.00 91.31 80 TYR A N 1
ATOM 560 C CA . TYR A 1 80 ? 0.819 -11.693 0.341 1.00 91.31 80 TYR A CA 1
ATOM 561 C C . TYR A 1 80 ? 1.095 -10.273 0.831 1.00 91.31 80 TYR A C 1
ATOM 563 O O . TYR A 1 80 ? 1.307 -10.002 2.008 1.00 91.31 80 TYR A O 1
ATOM 571 N N . TYR A 1 81 ? 1.095 -9.339 -0.110 1.00 92.19 81 TYR A N 1
ATOM 572 C CA . TYR A 1 81 ? 1.191 -7.910 0.156 1.00 92.19 81 TYR A CA 1
ATOM 573 C C . TYR A 1 81 ? 0.452 -7.127 -0.923 1.00 92.19 81 TYR A C 1
ATOM 575 O O . TYR A 1 81 ? 0.080 -7.682 -1.961 1.00 92.19 81 TYR A O 1
ATOM 583 N N . VAL A 1 82 ? 0.238 -5.834 -0.687 1.00 92.94 82 VAL A N 1
ATOM 584 C CA . VAL A 1 82 ? -0.347 -4.932 -1.683 1.00 92.94 82 VAL A CA 1
ATOM 585 C C . VAL A 1 82 ? 0.710 -3.982 -2.223 1.00 92.94 82 VAL A C 1
ATOM 587 O O . VAL A 1 82 ? 1.563 -3.492 -1.479 1.00 92.94 82 VAL A O 1
ATOM 590 N N . TYR A 1 83 ? 0.667 -3.725 -3.526 1.00 90.94 83 TYR A N 1
ATOM 591 C CA . TYR A 1 83 ? 1.636 -2.864 -4.194 1.00 90.94 83 TYR A CA 1
ATOM 592 C C . TYR A 1 83 ? 1.026 -2.071 -5.344 1.00 90.94 83 TYR A C 1
ATOM 594 O O . TYR A 1 83 ? -0.051 -2.401 -5.846 1.00 90.94 83 TYR A O 1
ATOM 602 N N . THR A 1 84 ? 1.760 -1.052 -5.776 1.00 89.19 84 THR A N 1
ATOM 603 C CA . THR A 1 84 ? 1.537 -0.329 -7.026 1.00 89.19 84 THR A CA 1
ATOM 604 C C . THR A 1 84 ? 2.854 -0.177 -7.781 1.00 89.19 84 THR A C 1
ATOM 606 O O . THR A 1 84 ? 3.937 -0.118 -7.186 1.00 89.19 84 THR A O 1
ATOM 609 N N . GLU A 1 85 ? 2.766 -0.121 -9.107 1.00 85.94 85 GLU A N 1
ATOM 610 C CA . GLU A 1 85 ? 3.877 0.312 -9.955 1.00 85.94 85 GLU A CA 1
ATOM 611 C C . GLU A 1 85 ? 3.867 1.847 -9.983 1.00 85.94 85 GLU A C 1
ATOM 613 O O . GLU A 1 85 ? 2.858 2.480 -10.293 1.00 85.94 85 GLU A O 1
ATOM 618 N N . ALA A 1 86 ? 4.974 2.464 -9.592 1.00 82.25 86 ALA A N 1
ATOM 619 C CA . ALA A 1 86 ? 5.143 3.904 -9.600 1.00 82.25 86 ALA A CA 1
ATOM 620 C C . ALA A 1 86 ? 5.116 4.415 -11.043 1.00 82.25 86 ALA A C 1
ATOM 622 O O . ALA A 1 86 ? 5.993 4.100 -11.848 1.00 82.25 86 ALA A O 1
ATOM 623 N N . GLU A 1 87 ? 4.120 5.248 -11.328 1.00 79.50 87 GLU A N 1
ATOM 624 C CA . GLU A 1 87 ? 3.920 5.898 -12.615 1.00 79.50 87 GLU A CA 1
ATOM 625 C C . GLU A 1 87 ? 3.990 7.420 -12.427 1.00 79.50 87 GLU A C 1
ATOM 627 O O . GLU A 1 87 ? 3.380 7.953 -11.488 1.00 79.50 87 GLU A O 1
ATOM 632 N N . PRO A 1 88 ? 4.715 8.155 -13.290 1.00 79.00 88 PRO A N 1
ATOM 633 C CA . PRO A 1 88 ? 4.785 9.607 -13.207 1.00 79.00 88 PRO A CA 1
ATOM 634 C C . PRO A 1 88 ? 3.393 10.248 -13.195 1.00 79.00 88 PRO A C 1
ATOM 636 O O . PRO A 1 88 ? 2.509 9.853 -13.953 1.00 79.00 88 PRO A O 1
ATOM 639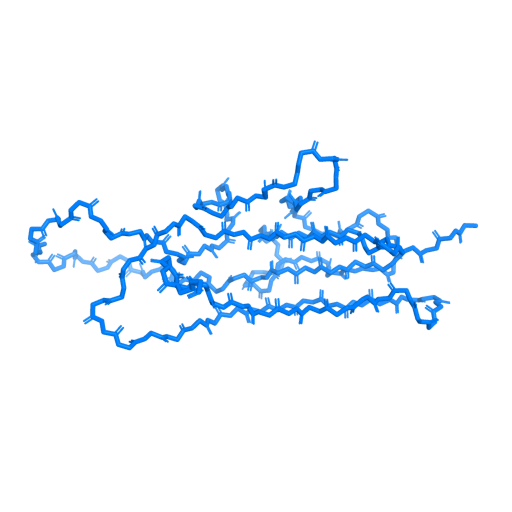 N N . TRP A 1 89 ? 3.217 11.276 -12.360 1.00 79.44 89 TRP A N 1
ATOM 640 C CA . TRP A 1 89 ? 1.977 12.067 -12.253 1.00 79.44 89 TRP A CA 1
ATOM 641 C C . TRP A 1 89 ? 0.733 11.287 -11.803 1.00 79.44 89 TRP A C 1
ATOM 643 O O . TRP A 1 89 ? -0.373 11.825 -11.859 1.00 79.44 89 TRP A O 1
ATOM 653 N N . THR A 1 90 ? 0.906 10.051 -11.335 1.00 83.44 90 THR A N 1
ATOM 654 C CA . THR A 1 90 ? -0.185 9.190 -10.874 1.00 83.44 90 THR A CA 1
ATOM 655 C C . THR A 1 90 ? -0.246 9.179 -9.350 1.00 83.44 90 THR A C 1
ATOM 657 O O . THR A 1 90 ? 0.781 9.156 -8.670 1.00 83.44 90 THR A O 1
ATOM 660 N N . PHE A 1 91 ? -1.463 9.193 -8.803 1.00 84.12 91 PHE A N 1
ATOM 661 C CA . PHE A 1 91 ? -1.709 9.115 -7.366 1.00 84.12 91 PHE A CA 1
ATOM 662 C C . PHE A 1 91 ? -2.441 7.821 -7.040 1.00 84.12 91 PHE A C 1
ATOM 664 O O . PHE A 1 91 ? -3.502 7.556 -7.593 1.00 84.12 91 PHE A O 1
ATOM 671 N N . TYR A 1 92 ? -1.902 7.065 -6.089 1.00 87.31 92 TYR A N 1
ATOM 672 C CA . TYR A 1 92 ? -2.502 5.831 -5.596 1.00 87.31 92 TYR A CA 1
ATOM 673 C C . TYR A 1 92 ? -3.026 6.046 -4.183 1.00 87.31 92 TYR A C 1
ATOM 675 O O . TYR A 1 92 ? -2.352 6.671 -3.360 1.00 87.31 92 TYR A O 1
ATOM 683 N N . ARG A 1 93 ? -4.217 5.525 -3.875 1.00 88.31 93 ARG A N 1
ATOM 684 C CA . ARG A 1 93 ? -4.819 5.661 -2.543 1.00 88.31 93 ARG A CA 1
ATOM 685 C C . ARG A 1 93 ? -5.346 4.325 -2.056 1.00 88.31 93 ARG A C 1
ATOM 687 O O . ARG A 1 93 ? -6.032 3.623 -2.782 1.00 88.31 93 ARG A O 1
ATOM 694 N N . LEU A 1 94 ? -5.043 4.009 -0.805 1.00 90.31 94 LEU A N 1
ATOM 695 C CA . LEU A 1 94 ? -5.626 2.883 -0.093 1.00 90.31 94 LEU A CA 1
ATOM 696 C C . LEU A 1 94 ? -6.295 3.441 1.159 1.00 90.31 94 LEU A C 1
ATOM 698 O O . LEU A 1 94 ? -5.636 4.088 1.974 1.00 90.31 94 LEU A O 1
ATOM 702 N N . LYS A 1 95 ? -7.607 3.249 1.284 1.00 89.94 95 LYS A N 1
ATOM 703 C CA . LYS A 1 95 ? -8.421 3.862 2.336 1.00 89.94 95 LYS A CA 1
ATOM 704 C C . LYS A 1 95 ? -9.136 2.795 3.157 1.00 89.94 95 LYS A C 1
ATOM 706 O O . LYS A 1 95 ? -9.698 1.848 2.607 1.00 89.94 95 LYS A O 1
ATOM 711 N N . SER A 1 96 ? -9.142 2.971 4.473 1.00 88.62 96 SER A N 1
ATOM 712 C CA . SER A 1 96 ? -10.046 2.242 5.357 1.00 88.62 96 SER A CA 1
ATOM 713 C C . SER A 1 96 ? -11.487 2.749 5.181 1.00 88.62 96 SER A C 1
ATOM 715 O O . SER A 1 96 ? -11.694 3.891 4.751 1.00 88.62 96 SER A O 1
ATOM 717 N N . PRO A 1 97 ? -12.510 1.969 5.562 1.00 87.19 97 PRO A N 1
ATOM 718 C CA . PRO A 1 97 ? -13.826 2.544 5.801 1.00 87.19 97 PRO A CA 1
ATOM 719 C C . PRO A 1 97 ? -13.749 3.533 6.981 1.00 87.19 97 PRO A C 1
ATOM 721 O O . PRO A 1 97 ? -12.755 3.534 7.720 1.00 87.19 97 PRO A O 1
ATOM 724 N N . PRO A 1 98 ? -14.781 4.366 7.186 1.00 86.94 98 PRO A N 1
ATOM 725 C CA . PRO A 1 98 ? -14.928 5.134 8.416 1.00 86.94 98 PRO A CA 1
ATOM 726 C C . PRO A 1 98 ? -14.891 4.214 9.641 1.00 86.94 98 PRO A C 1
ATOM 728 O O . PRO A 1 98 ? -15.450 3.117 9.624 1.00 86.94 98 PRO A O 1
ATOM 731 N N . PHE A 1 99 ? -14.225 4.659 10.702 1.00 82.62 99 PHE A N 1
ATOM 732 C CA . PHE A 1 99 ? -14.144 3.944 11.972 1.00 82.62 99 PHE A CA 1
ATOM 733 C C . PHE A 1 99 ? -14.094 4.945 13.125 1.00 82.62 99 PHE A C 1
ATOM 735 O O . PHE A 1 99 ? -13.751 6.111 12.940 1.00 82.62 99 PHE A O 1
ATOM 742 N N . SER A 1 100 ? -14.424 4.486 14.330 1.00 82.88 100 SER A N 1
ATOM 743 C CA . SER A 1 100 ? -14.335 5.297 15.544 1.00 82.88 100 SER A CA 1
ATOM 744 C C . SER A 1 100 ? -13.268 4.746 16.479 1.00 82.88 100 SER A C 1
ATOM 746 O O . SER A 1 100 ? -13.221 3.547 16.756 1.00 82.88 100 SER A O 1
ATOM 748 N N . LEU A 1 101 ? -12.424 5.636 16.993 1.00 78.25 101 LEU A N 1
ATOM 749 C CA . LEU A 1 101 ? -11.454 5.312 18.029 1.00 78.25 101 LEU A CA 1
ATOM 750 C C . LEU A 1 101 ? -12.095 5.523 19.401 1.00 78.25 101 LEU A C 1
ATOM 752 O O . LEU A 1 101 ? -12.498 6.630 19.740 1.00 78.25 101 LEU A O 1
ATOM 756 N N . GLN A 1 102 ? -12.193 4.458 20.199 1.00 79.19 102 GLN A N 1
ATOM 757 C CA . GLN A 1 102 ? -12.645 4.564 21.596 1.00 79.19 102 GLN A CA 1
ATOM 758 C C . GLN A 1 102 ? -11.519 4.999 22.549 1.00 79.19 102 GLN A C 1
ATOM 760 O O . GLN A 1 102 ? -11.773 5.376 23.689 1.00 79.19 102 GLN A O 1
ATOM 765 N N . GLN A 1 103 ? -10.274 4.919 22.082 1.00 82.31 103 GLN A N 1
ATOM 766 C CA . GLN A 1 103 ? -9.048 5.259 22.795 1.00 82.31 103 GLN A CA 1
ATOM 767 C C . GLN A 1 103 ? -7.952 5.595 21.778 1.00 82.31 103 GLN A C 1
ATOM 769 O O . GLN A 1 103 ? -8.090 5.267 20.597 1.00 82.31 103 GLN A O 1
ATOM 774 N N . ASP A 1 104 ? -6.852 6.183 22.247 1.00 83.25 104 ASP A N 1
ATOM 775 C CA . ASP A 1 104 ? -5.671 6.435 21.421 1.00 83.25 104 ASP A CA 1
ATOM 776 C C . ASP A 1 104 ? -5.206 5.155 20.714 1.00 83.25 104 ASP A C 1
ATOM 778 O O . ASP A 1 104 ? -5.164 4.063 21.298 1.00 83.25 104 ASP A O 1
ATOM 782 N N . ALA A 1 105 ? -4.845 5.303 19.441 1.00 82.75 105 ALA A N 1
ATOM 783 C CA . ALA A 1 105 ? -4.414 4.208 18.591 1.00 82.75 105 ALA A CA 1
ATOM 784 C C . ALA A 1 105 ? -3.142 4.570 17.827 1.00 82.75 105 ALA A C 1
ATOM 786 O O . ALA A 1 105 ? -2.899 5.725 17.478 1.00 82.75 105 ALA A O 1
ATOM 787 N N . THR A 1 106 ? -2.355 3.542 17.523 1.00 87.00 106 THR A N 1
ATOM 788 C CA . THR A 1 106 ? -1.128 3.663 16.740 1.00 87.00 106 THR A CA 1
ATOM 789 C C . THR A 1 106 ? -1.278 2.866 15.458 1.00 87.00 106 THR A C 1
ATOM 791 O O . THR A 1 106 ? -1.465 1.648 15.495 1.00 87.00 106 THR A O 1
ATOM 794 N N . LEU A 1 107 ? -1.142 3.537 14.316 1.00 88.00 107 LEU A N 1
ATOM 795 C CA . LEU A 1 107 ? -1.014 2.863 13.031 1.00 88.00 107 LEU A CA 1
ATOM 796 C C . LEU A 1 107 ? 0.424 2.360 12.865 1.00 88.00 107 LEU A C 1
ATOM 798 O O . LEU A 1 107 ? 1.381 3.116 13.018 1.00 88.00 107 LEU A O 1
ATOM 802 N N . SER A 1 108 ? 0.577 1.080 12.530 1.00 88.88 108 SER A N 1
ATOM 803 C CA . SER A 1 108 ? 1.880 0.501 12.211 1.00 88.88 108 SER A CA 1
ATOM 804 C C . SER A 1 108 ? 1.786 -0.404 10.991 1.00 88.88 108 SER A C 1
ATOM 806 O O . SER A 1 108 ? 0.879 -1.226 10.871 1.00 88.88 108 SER A O 1
ATOM 808 N N . PHE A 1 109 ? 2.734 -0.235 10.079 1.00 90.56 109 PHE A N 1
ATOM 809 C CA . PHE A 1 109 ? 2.862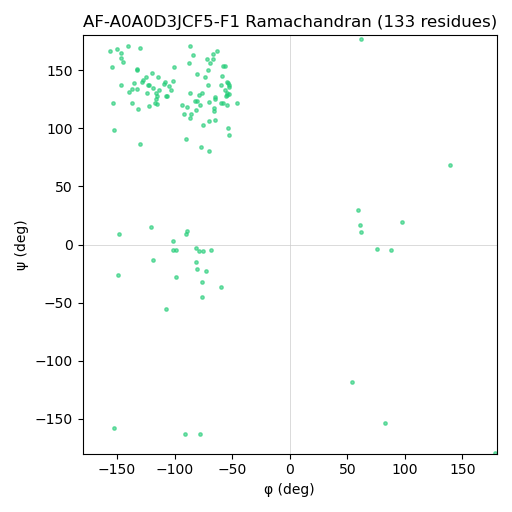 -1.010 8.856 1.00 90.56 109 PHE A CA 1
ATOM 810 C C . PHE A 1 109 ? 4.330 -0.995 8.423 1.00 90.56 109 PHE A C 1
ATOM 812 O O . PHE A 1 109 ? 5.091 -0.085 8.753 1.00 90.56 109 PHE A O 1
ATOM 819 N N . PHE A 1 110 ? 4.734 -2.032 7.713 1.00 91.19 110 PHE A N 1
ATOM 820 C CA . PHE A 1 110 ? 5.957 -2.074 6.936 1.00 91.19 110 PHE A CA 1
ATOM 821 C C . PHE A 1 110 ? 5.685 -1.517 5.537 1.00 91.19 110 PHE A C 1
ATOM 823 O O . PHE A 1 110 ? 4.558 -1.529 5.046 1.00 91.19 110 PHE A O 1
ATOM 830 N N . TYR A 1 111 ? 6.723 -1.036 4.873 1.00 91.50 111 TYR A N 1
ATOM 831 C CA . TYR A 1 111 ? 6.635 -0.591 3.491 1.00 91.50 111 TYR A CA 1
ATOM 832 C C . TYR A 1 111 ? 7.939 -0.914 2.771 1.00 91.50 111 TYR A C 1
ATOM 834 O O . TYR A 1 111 ? 8.986 -1.077 3.401 1.00 91.50 111 TYR A O 1
ATOM 842 N N . HIS A 1 112 ? 7.865 -1.021 1.452 1.00 88.50 112 HIS A N 1
ATOM 843 C CA . HIS A 1 112 ? 9.027 -1.203 0.598 1.00 88.50 112 HIS A CA 1
ATOM 844 C C . HIS A 1 112 ? 8.886 -0.314 -0.632 1.00 88.50 112 HIS A C 1
ATOM 846 O O . HIS A 1 112 ? 7.922 -0.437 -1.380 1.00 88.50 112 HIS A O 1
ATOM 852 N N . MET A 1 113 ? 9.848 0.576 -0.851 1.00 87.25 113 MET A N 1
ATOM 853 C CA . MET A 1 113 ? 9.903 1.457 -2.017 1.00 87.25 113 MET A CA 1
ATOM 854 C C . MET A 1 113 ? 11.313 1.369 -2.582 1.00 87.25 113 MET A C 1
ATOM 856 O O . MET A 1 113 ? 12.275 1.697 -1.889 1.00 87.25 113 MET A O 1
ATOM 860 N N . TYR A 1 114 ? 11.446 0.871 -3.809 1.00 81.19 114 TYR A N 1
ATOM 861 C CA . TYR A 1 114 ? 12.751 0.683 -4.438 1.00 81.19 114 TYR A CA 1
ATOM 862 C C . TYR A 1 114 ? 12.688 0.908 -5.949 1.00 81.19 114 TYR A C 1
ATOM 864 O O . TYR A 1 114 ? 11.762 0.438 -6.616 1.00 81.19 114 TYR A O 1
ATOM 872 N N . GLU A 1 115 ? 13.697 1.603 -6.477 1.00 73.88 115 GLU A N 1
ATOM 873 C CA . GLU A 1 115 ? 13.942 1.778 -7.910 1.00 73.88 115 GLU A CA 1
ATOM 874 C C . GLU A 1 115 ? 15.361 1.295 -8.260 1.00 73.88 115 GLU A C 1
ATOM 876 O O . GLU A 1 115 ? 16.335 1.660 -7.603 1.00 73.88 115 GLU A O 1
ATOM 881 N N . GLY A 1 116 ? 15.483 0.451 -9.289 1.00 61.91 116 GLY A N 1
ATOM 882 C CA . GLY A 1 116 ? 16.744 -0.210 -9.646 1.00 61.91 116 GLY A CA 1
ATOM 883 C C . GLY A 1 116 ? 17.524 0.393 -10.822 1.00 61.91 116 GLY A C 1
ATOM 884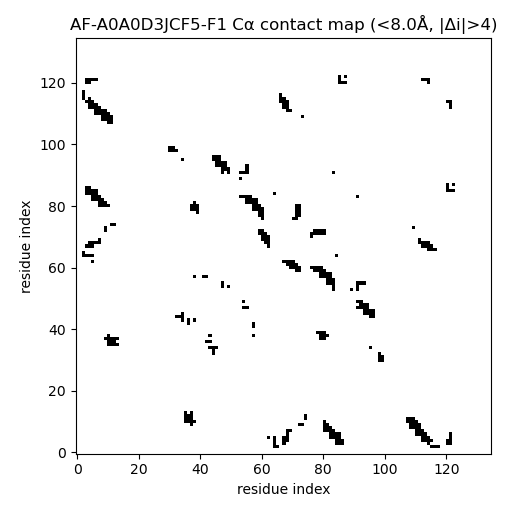 O O . GLY A 1 116 ? 18.531 -0.193 -11.212 1.00 61.91 116 GLY A O 1
ATOM 885 N N . GLY A 1 117 ? 17.085 1.505 -11.434 1.00 64.56 117 GLY A N 1
ATOM 886 C CA . GLY A 1 117 ? 17.620 1.896 -12.755 1.00 64.56 117 GLY A CA 1
ATOM 887 C C . GLY A 1 117 ? 17.706 3.379 -13.134 1.00 64.56 117 GLY A C 1
ATOM 888 O O . GLY A 1 117 ? 18.546 3.729 -13.961 1.00 64.56 117 GLY A O 1
ATOM 889 N N . SER A 1 118 ? 16.893 4.282 -12.586 1.00 56.81 118 SER A N 1
ATOM 890 C CA . SER A 1 118 ? 17.021 5.726 -12.846 1.00 56.81 118 SER A CA 1
ATOM 891 C C . SER A 1 118 ? 16.467 6.505 -11.673 1.00 56.81 118 SER A C 1
ATOM 893 O O . SER A 1 118 ? 15.301 6.338 -11.335 1.00 56.81 118 SER A O 1
ATOM 895 N N . ALA A 1 119 ? 17.318 7.342 -11.079 1.00 57.22 119 ALA A N 1
ATOM 896 C CA . ALA A 1 119 ? 16.914 8.252 -10.024 1.00 57.22 119 ALA A CA 1
ATOM 897 C C . ALA A 1 119 ? 15.709 9.085 -10.490 1.00 57.22 119 ALA A C 1
ATOM 899 O O . ALA A 1 119 ? 15.748 9.626 -11.601 1.00 57.22 119 ALA A O 1
ATOM 900 N N . ASN A 1 120 ? 14.704 9.226 -9.622 1.00 60.66 120 ASN A N 1
ATOM 901 C CA . ASN A 1 120 ? 13.554 10.146 -9.719 1.00 60.66 120 ASN A CA 1
ATOM 902 C C . ASN A 1 120 ? 12.234 9.579 -10.278 1.00 60.66 120 ASN A C 1
ATOM 904 O O . ASN A 1 120 ? 11.384 10.369 -10.692 1.00 60.66 120 ASN A O 1
ATOM 908 N N . SER A 1 121 ? 12.022 8.259 -10.290 1.00 68.31 121 SER A N 1
ATOM 909 C CA . SER A 1 121 ? 10.699 7.701 -10.639 1.00 68.31 121 SER A CA 1
ATOM 910 C C . SER A 1 121 ? 9.885 7.332 -9.403 1.00 68.31 121 SER A C 1
ATOM 912 O O . SER A 1 121 ? 8.655 7.361 -9.439 1.00 68.31 121 SER A O 1
ATOM 914 N N . MET A 1 122 ? 10.556 7.004 -8.296 1.00 78.88 122 MET A N 1
ATOM 915 C CA . MET A 1 122 ? 9.867 6.712 -7.048 1.00 78.88 122 MET A CA 1
ATOM 916 C C . MET A 1 122 ? 9.240 7.975 -6.449 1.00 78.88 122 MET A C 1
ATOM 918 O O . MET A 1 122 ? 9.927 8.957 -6.166 1.00 78.88 122 MET A O 1
ATOM 922 N N . GLY A 1 123 ? 7.925 7.929 -6.245 1.00 81.75 123 GLY A N 1
ATOM 923 C CA . GLY A 1 123 ? 7.172 9.002 -5.604 1.00 81.75 123 GLY A CA 1
ATOM 924 C C . GLY A 1 123 ? 7.308 9.015 -4.079 1.00 81.75 123 GLY A C 1
ATOM 925 O O . GLY A 1 123 ? 8.183 8.383 -3.487 1.00 81.75 123 GLY A O 1
ATOM 926 N N . THR A 1 124 ? 6.381 9.721 -3.437 1.00 87.19 124 THR A N 1
ATOM 927 C CA . THR A 1 124 ? 6.285 9.823 -1.976 1.00 87.19 124 THR A CA 1
ATOM 928 C C . THR A 1 124 ? 5.135 8.964 -1.464 1.00 87.19 124 THR A C 1
ATOM 930 O O . THR A 1 124 ? 4.037 9.009 -2.016 1.00 87.19 124 THR A O 1
ATOM 933 N N . LEU A 1 125 ? 5.366 8.229 -0.375 1.00 89.00 125 LEU A N 1
ATOM 934 C CA . LEU A 1 125 ? 4.305 7.605 0.409 1.00 89.00 125 LEU A CA 1
ATOM 935 C C . LEU A 1 125 ? 3.910 8.540 1.558 1.00 89.00 125 LEU A C 1
ATOM 937 O O . LEU A 1 125 ? 4.737 8.850 2.415 1.00 89.00 125 LEU A O 1
ATOM 941 N N . SER A 1 126 ? 2.644 8.951 1.582 1.00 90.94 126 SER A N 1
ATOM 942 C CA . SER A 1 126 ? 2.066 9.787 2.640 1.00 90.94 126 SER A CA 1
ATOM 943 C C . SER A 1 126 ? 1.000 9.013 3.409 1.00 90.94 126 SER A C 1
ATOM 945 O O . SER A 1 126 ? 0.257 8.225 2.827 1.00 90.94 126 SER A O 1
ATOM 947 N N . VAL A 1 127 ? 0.912 9.260 4.717 1.00 91.06 127 VAL A N 1
ATOM 948 C CA . VAL A 1 127 ? -0.133 8.717 5.594 1.00 91.06 127 VAL A CA 1
ATOM 949 C C . VAL A 1 127 ? -0.947 9.880 6.134 1.00 91.06 127 VAL A C 1
ATOM 951 O O . VAL A 1 127 ? -0.390 10.795 6.737 1.00 91.06 127 VAL A O 1
ATOM 954 N N . GLU A 1 128 ? -2.258 9.827 5.930 1.00 89.69 128 GLU A N 1
ATOM 955 C CA . GLU A 1 128 ? -3.188 10.878 6.333 1.00 89.69 128 GLU A CA 1
ATOM 956 C C . GLU A 1 128 ? -4.338 10.279 7.144 1.00 89.69 128 GLU A C 1
ATOM 958 O O . GLU A 1 128 ? -4.859 9.214 6.805 1.00 89.69 128 GLU A O 1
ATOM 963 N N . ALA A 1 129 ? -4.749 10.979 8.200 1.00 87.19 129 ALA A N 1
ATOM 964 C CA . ALA A 1 129 ? -5.971 10.697 8.941 1.00 87.19 129 ALA A CA 1
ATOM 965 C C . ALA A 1 129 ? -6.990 11.795 8.621 1.00 87.19 129 ALA A C 1
ATOM 967 O O . ALA A 1 129 ? -6.673 12.979 8.718 1.00 87.19 129 ALA A O 1
ATOM 968 N N . HIS A 1 130 ? -8.195 11.392 8.219 1.00 83.19 130 HIS A N 1
ATOM 969 C CA . HIS A 1 130 ? -9.287 12.298 7.872 1.00 83.19 130 HIS A CA 1
ATOM 970 C C . HIS A 1 130 ? -10.417 12.092 8.876 1.00 83.19 130 HIS A C 1
ATOM 972 O O . HIS A 1 130 ? -10.919 10.977 9.007 1.00 83.19 130 HIS A O 1
ATOM 978 N N . GLU A 1 131 ? -10.799 13.151 9.584 1.00 80.75 131 GLU A N 1
ATOM 979 C CA . GLU A 1 131 ? -11.996 13.151 10.422 1.00 80.75 131 GLU A CA 1
ATOM 980 C C . GLU A 1 131 ? -13.197 13.537 9.553 1.00 80.75 131 GLU A C 1
ATOM 982 O O . GLU A 1 131 ? -13.145 14.530 8.821 1.00 80.75 131 GLU A O 1
ATOM 987 N N . ASP A 1 132 ? -14.283 12.763 9.621 1.00 67.94 132 ASP A N 1
ATOM 988 C CA . ASP A 1 132 ? -15.537 13.105 8.948 1.00 67.94 132 ASP A CA 1
ATOM 989 C C . ASP A 1 132 ? -16.171 14.318 9.660 1.00 67.94 132 ASP A C 1
ATOM 991 O O . ASP A 1 132 ? -17.057 14.179 10.500 1.00 67.94 132 ASP A O 1
ATOM 995 N N . GLY A 1 133 ? -15.680 15.525 9.354 1.00 56.53 133 GLY A N 1
ATOM 996 C CA . GLY A 1 133 ? -16.241 16.779 9.857 1.00 56.53 133 GLY A CA 1
ATOM 997 C C . GLY A 1 133 ? -15.233 17.849 10.277 1.00 56.53 133 GLY A C 1
ATOM 998 O O . GLY A 1 133 ? -15.197 18.228 11.441 1.00 56.53 133 GLY A O 1
ATOM 999 N N . SER A 1 134 ? -14.501 18.432 9.329 1.00 38.12 134 SER A N 1
ATOM 1000 C CA . SER A 1 134 ? -14.202 19.874 9.370 1.00 38.12 134 SER A CA 1
ATOM 1001 C C . SER A 1 134 ? -13.975 20.405 7.953 1.00 38.12 134 SER A C 1
ATOM 1003 O O . SER A 1 134 ? -12.925 20.217 7.343 1.00 38.12 134 SER A O 1
ATOM 1005 N N . GLY A 1 135 ? -15.029 21.014 7.409 1.00 35.72 135 GLY A N 1
ATOM 1006 C CA . GLY A 1 135 ? -14.885 22.075 6.413 1.00 35.72 135 GLY A CA 1
ATOM 1007 C C . GLY A 1 135 ? -14.660 23.412 7.104 1.00 35.72 135 GLY A C 1
ATOM 1008 O O . GLY A 1 135 ? -14.996 23.508 8.308 1.00 35.72 135 GLY A O 1
#

Foldseek 3Di:
DDFFAKKWWAFDDPPPPPDDPDDDDDPDDPFPQDPGDRCQPHPRQKDWPDPPPQAWDKDFADDPGPFHDQRGHPPPSTGITTMGGQDPPDDTDIDGDDHDDPDDDDGDIDMDIGDGDDPDRTDDDDDDDDDPDDD

Solvent-accessible surface area (backbone atoms only — not comparable to full-atom values): 9017 Å² total; per-residue (Å²): 135,87,78,53,12,18,41,32,51,34,46,53,48,73,74,82,68,78,88,65,82,78,71,88,78,72,84,83,65,96,68,77,73,71,80,74,38,45,36,79,87,52,65,79,63,51,39,58,85,58,90,84,77,64,56,75,40,78,47,61,39,58,50,90,52,77,65,21,44,48,68,27,21,86,89,73,51,67,40,28,28,36,30,41,73,36,48,86,97,61,82,77,60,80,39,69,68,93,76,78,76,96,59,94,81,80,92,71,65,46,70,43,76,40,66,68,84,62,92,85,47,64,78,84,91,84,88,84,88,83,73,100,80,76,132

InterPro domains:
  IPR000998 MAM domain [PF00629] (37-133)
  IPR000998 MAM domain [PS50060] (35-135)
  IPR000998 MAM domain [cd06263] (37-135)
  IPR013320 Concanavalin A-like lectin/glucanase domain superfamily [SSF49899] (33-134)
  IPR051560 MAM domain-containing protein [PTHR23282] (35-134)